Protein AF-A0A1L3LSZ5-F1 (afdb_monomer_lite)

Secondary structure (DSSP, 8-state):
-EEEEPPSS--HHHHHHHHHHHHHHHHHHHTTS-HHHHHT-EEEEEEEETGGG-HHHHHHHHHHHH--SSSEEEEEEEPSSGGGHHHHHHHHHTTSGGG-TTTS--------HHHHHHHT-S-S--SSHHHHHHHHHT-TT--HHHHHHHHHHHHHHHHT-

InterPro domains:
  IPR046905 ABC-three component system, Middle Component 1 [PF20289] (13-100)

Radius of gyration: 22.11 Å; chains: 1; bounding box: 47×48×55 Å

Organism: NCBI:txid194963

pLDDT: mean 80.83, std 17.94, range [37.72, 97.44]

Sequence (161 aa):
MLLTLLPEAPDEEGMSDVVRRVRNQCVVARSYLSPPAALDLHAILLGPRGSEGVDRWRALALIAERDERVARKLVWLRPTDARADEQSFDDFVKRSFLARPWVTDAIFSMAPLDNVSRAAAYGDVPRDTAGEWIRAASEPEVDTDQLVEELVASWQRRSAR

Structure (mmCIF, N/CA/C/O backbone):
data_AF-A0A1L3LSZ5-F1
#
_entry.id   AF-A0A1L3LSZ5-F1
#
loop_
_atom_site.group_PDB
_atom_site.id
_atom_site.type_symbol
_atom_site.label_atom_id
_atom_site.label_alt_id
_atom_site.label_comp_id
_atom_site.label_asym_id
_atom_site.label_entity_id
_atom_site.label_seq_id
_atom_site.pdbx_PDB_ins_code
_atom_site.Cartn_x
_atom_site.Cartn_y
_atom_site.Cartn_z
_atom_site.occupancy
_atom_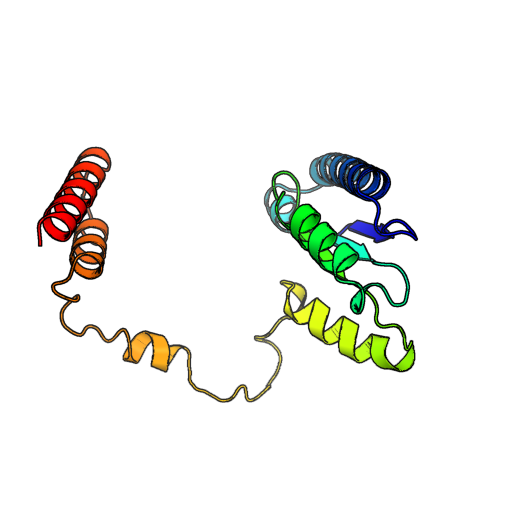site.B_iso_or_equiv
_atom_site.auth_seq_id
_atom_site.auth_comp_id
_atom_site.auth_asym_id
_atom_site.auth_atom_id
_atom_site.pdbx_PDB_model_num
ATOM 1 N N . MET A 1 1 ? 11.888 -8.119 -3.841 1.00 81.38 1 MET A N 1
ATOM 2 C CA . MET A 1 1 ? 10.850 -7.612 -2.917 1.00 81.38 1 MET A CA 1
ATOM 3 C C . MET A 1 1 ? 11.528 -7.105 -1.657 1.00 81.38 1 MET A C 1
ATOM 5 O O . MET A 1 1 ? 12.472 -7.746 -1.213 1.00 81.38 1 MET A O 1
ATOM 9 N N . LEU A 1 2 ? 11.078 -5.975 -1.116 1.00 90.06 2 LEU A N 1
ATOM 10 C CA . LEU A 1 2 ? 11.551 -5.415 0.154 1.00 90.06 2 LEU A CA 1
ATOM 11 C C . LEU A 1 2 ? 10.412 -5.408 1.179 1.00 90.06 2 LEU A C 1
ATOM 13 O O . LEU A 1 2 ? 9.250 -5.263 0.803 1.00 90.06 2 LEU A O 1
ATOM 17 N N . LEU A 1 3 ? 10.753 -5.565 2.456 1.00 93.00 3 LEU A N 1
ATOM 18 C CA . LEU A 1 3 ? 9.809 -5.657 3.568 1.00 93.00 3 LEU A CA 1
ATOM 19 C C . LEU A 1 3 ? 10.284 -4.744 4.698 1.00 93.00 3 LEU A C 1
ATOM 21 O O . LEU A 1 3 ? 11.460 -4.790 5.057 1.00 93.00 3 LEU A O 1
ATOM 25 N N . THR A 1 4 ? 9.395 -3.940 5.275 1.00 95.00 4 THR A N 1
ATOM 26 C CA . THR A 1 4 ? 9.715 -3.167 6.483 1.00 95.00 4 THR A CA 1
ATOM 27 C C . THR A 1 4 ? 8.489 -2.950 7.354 1.00 95.00 4 THR A C 1
ATOM 29 O O . THR A 1 4 ? 7.352 -3.022 6.889 1.00 95.00 4 THR A O 1
ATO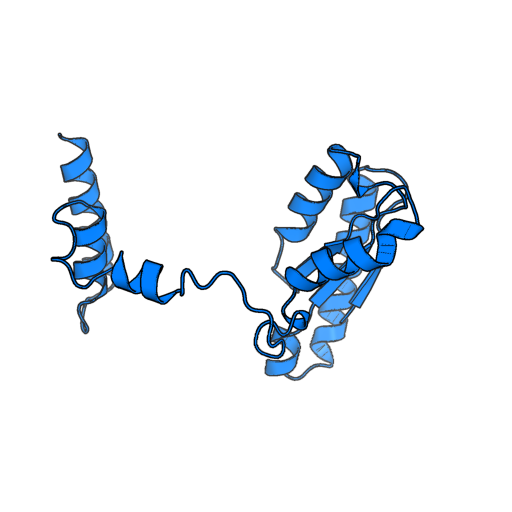M 32 N N . LEU A 1 5 ? 8.737 -2.625 8.618 1.00 95.94 5 LEU A N 1
ATOM 33 C CA . LEU A 1 5 ? 7.726 -2.140 9.545 1.00 95.94 5 LEU A CA 1
ATOM 34 C C . LEU A 1 5 ? 7.547 -0.622 9.399 1.00 95.94 5 LEU A C 1
ATOM 36 O O . LEU A 1 5 ? 8.507 0.106 9.118 1.00 95.94 5 LEU A O 1
ATOM 40 N N . LEU A 1 6 ? 6.311 -0.172 9.585 1.00 96.69 6 LEU A N 1
ATOM 41 C CA . LEU A 1 6 ? 5.929 1.216 9.826 1.00 96.69 6 LEU A CA 1
ATOM 42 C C . LEU A 1 6 ? 6.202 1.592 11.297 1.00 96.69 6 LEU A C 1
ATOM 44 O O . LEU A 1 6 ? 6.432 0.693 12.110 1.00 96.69 6 LEU A O 1
ATOM 48 N N . PRO A 1 7 ? 6.213 2.892 11.656 1.00 95.69 7 PRO A N 1
ATOM 49 C CA . PRO A 1 7 ? 6.351 3.293 13.057 1.00 95.69 7 PRO A CA 1
ATOM 50 C C . PRO A 1 7 ? 5.214 2.741 13.933 1.00 95.69 7 PRO A C 1
ATOM 52 O O . PRO A 1 7 ? 4.168 2.333 13.437 1.00 95.69 7 PRO A O 1
ATOM 55 N N . GLU A 1 8 ? 5.411 2.726 15.252 1.00 94.12 8 GLU A N 1
ATOM 56 C CA . GLU A 1 8 ? 4.387 2.255 16.203 1.00 94.12 8 GLU A CA 1
ATOM 57 C C . GLU A 1 8 ? 3.200 3.229 16.313 1.00 94.12 8 GLU A C 1
ATOM 59 O O . GLU A 1 8 ? 2.066 2.819 16.561 1.00 94.12 8 GLU A O 1
ATOM 64 N N . ALA A 1 9 ? 3.444 4.523 16.090 1.00 94.69 9 ALA A N 1
ATOM 65 C CA . ALA A 1 9 ? 2.434 5.572 16.132 1.00 94.69 9 ALA A CA 1
ATOM 66 C C . ALA A 1 9 ? 2.126 6.113 14.722 1.00 94.69 9 ALA A C 1
ATOM 68 O O . ALA A 1 9 ? 2.992 6.097 13.848 1.00 94.69 9 ALA A O 1
ATOM 69 N N . PRO A 1 10 ? 0.896 6.602 14.478 1.00 93.75 10 PRO A N 1
ATOM 70 C CA . PRO A 1 10 ? 0.498 7.145 13.184 1.00 93.75 10 PRO A CA 1
ATOM 71 C C . PRO A 1 10 ? 0.950 8.608 13.018 1.00 93.75 10 PRO A C 1
ATOM 73 O O . PRO A 1 10 ? 0.123 9.522 12.902 1.00 93.75 10 PRO A O 1
ATOM 76 N N . ASP A 1 11 ? 2.264 8.833 13.021 1.00 94.94 11 ASP A N 1
ATOM 77 C CA . ASP A 1 11 ? 2.887 10.144 12.851 1.00 94.94 11 ASP A CA 1
ATOM 78 C C . ASP A 1 11 ? 3.523 10.322 11.457 1.00 94.94 11 ASP A C 1
ATOM 80 O O . ASP A 1 11 ? 3.997 9.379 10.818 1.00 94.94 11 ASP A O 1
ATOM 84 N N . GLU A 1 12 ? 3.474 11.554 10.944 1.00 95.31 12 GLU A N 1
ATOM 85 C CA . GLU A 1 12 ? 3.943 11.877 9.588 1.00 95.31 12 GLU A CA 1
ATOM 86 C C . GLU A 1 12 ? 5.464 11.802 9.458 1.00 95.31 12 GLU A C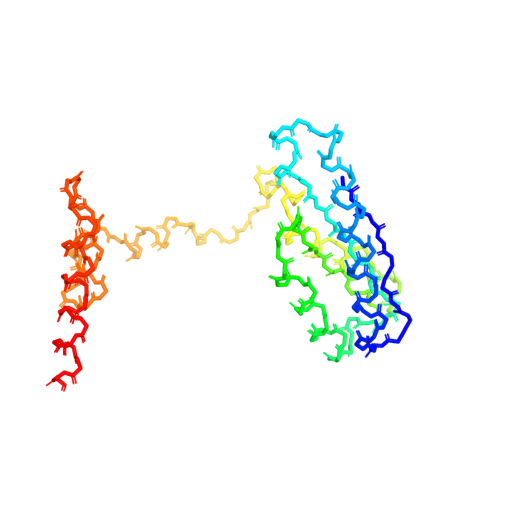 1
ATOM 88 O O . GLU A 1 12 ? 5.969 11.385 8.414 1.00 95.31 12 GLU A O 1
ATOM 93 N N . GLU A 1 13 ? 6.190 12.186 10.508 1.00 96.12 13 GLU A N 1
ATOM 94 C CA . GLU A 1 13 ? 7.650 12.227 10.510 1.00 96.12 13 GLU A CA 1
ATOM 95 C C . GLU A 1 13 ? 8.229 10.815 10.390 1.00 96.12 13 GLU A C 1
ATOM 97 O O . GLU A 1 13 ? 8.967 10.525 9.446 1.00 96.12 13 GLU A O 1
ATOM 102 N N . GLY A 1 14 ? 7.808 9.901 11.264 1.00 95.56 14 GLY A N 1
ATOM 103 C CA . GLY A 1 14 ? 8.201 8.499 11.255 1.00 95.56 14 GLY A CA 1
ATOM 104 C C . GLY A 1 14 ? 7.800 7.787 9.965 1.00 95.56 14 GLY A C 1
ATOM 105 O O . GLY A 1 14 ? 8.587 7.004 9.422 1.00 95.56 14 GLY A O 1
ATOM 106 N N . MET A 1 15 ? 6.612 8.085 9.426 1.00 95.31 15 MET A N 1
ATOM 107 C CA . MET A 1 15 ? 6.176 7.555 8.131 1.00 95.31 15 MET A CA 1
ATOM 108 C C . MET A 1 15 ? 7.099 8.026 6.999 1.00 95.31 15 MET A C 1
ATOM 110 O O . MET A 1 15 ? 7.600 7.204 6.227 1.00 95.31 15 MET A O 1
ATOM 114 N N . SER A 1 16 ? 7.356 9.334 6.914 1.00 94.31 16 SER A N 1
ATOM 115 C CA . SER A 1 16 ? 8.251 9.929 5.915 1.00 94.31 16 SER A CA 1
ATOM 116 C C . SER A 1 16 ? 9.645 9.306 5.978 1.00 94.31 16 SER A C 1
ATOM 118 O O . SER A 1 16 ? 10.231 8.937 4.956 1.00 94.31 16 SER A O 1
ATOM 120 N N . ASP A 1 17 ? 10.146 9.086 7.189 1.00 95.75 17 ASP A N 1
ATOM 121 C CA . ASP A 1 17 ? 11.448 8.487 7.418 1.00 95.75 17 ASP A CA 1
ATOM 122 C C . ASP A 1 17 ? 11.526 7.022 6.973 1.00 95.75 17 ASP A C 1
ATOM 124 O O . ASP A 1 17 ? 12.506 6.619 6.333 1.00 95.75 17 ASP A O 1
ATOM 128 N N . VAL A 1 18 ? 10.493 6.221 7.258 1.00 95.50 18 VAL A N 1
ATOM 129 C CA . VAL A 1 18 ? 10.391 4.845 6.747 1.00 95.50 18 VAL A CA 1
ATOM 130 C C . VAL A 1 18 ? 10.345 4.849 5.222 1.00 95.50 18 VAL A C 1
ATOM 132 O O . VAL A 1 18 ? 11.136 4.145 4.590 1.00 95.50 18 VAL A O 1
ATOM 135 N N . VAL A 1 19 ? 9.484 5.668 4.613 1.00 94.00 19 VAL A N 1
ATOM 136 C CA . VAL A 1 19 ? 9.339 5.742 3.150 1.00 94.00 19 VAL A CA 1
ATOM 137 C C . VAL A 1 19 ? 10.651 6.163 2.488 1.00 94.00 19 VAL A C 1
ATOM 139 O O . VAL A 1 19 ? 11.066 5.556 1.498 1.00 94.00 19 VAL A O 1
ATOM 142 N N . ARG A 1 20 ? 11.359 7.145 3.056 1.00 94.31 20 ARG A N 1
ATOM 143 C CA . ARG A 1 20 ? 12.677 7.583 2.581 1.00 94.31 20 ARG A CA 1
ATOM 144 C C . ARG A 1 20 ? 13.708 6.457 2.651 1.00 94.31 20 ARG A C 1
ATOM 146 O O . ARG A 1 20 ? 14.434 6.242 1.678 1.00 94.31 20 ARG A O 1
ATOM 153 N N . ARG A 1 21 ? 13.774 5.718 3.766 1.00 94.56 21 ARG A N 1
ATOM 154 C CA . ARG A 1 21 ? 14.685 4.567 3.910 1.00 94.56 21 ARG A CA 1
ATOM 155 C C . ARG A 1 21 ? 14.379 3.475 2.891 1.00 94.56 21 ARG A C 1
ATOM 157 O O . ARG A 1 21 ? 15.294 3.023 2.205 1.00 94.56 21 ARG A O 1
ATOM 164 N N . VAL A 1 22 ? 13.108 3.105 2.743 1.00 94.38 22 VAL A N 1
ATOM 165 C CA . VAL A 1 22 ? 12.663 2.099 1.767 1.00 94.38 22 VAL A CA 1
ATOM 166 C C . VAL A 1 22 ? 12.993 2.539 0.351 1.00 94.38 22 VAL A C 1
ATOM 168 O O . VAL A 1 22 ? 13.529 1.754 -0.421 1.00 94.38 22 VAL A O 1
ATOM 171 N N . ARG A 1 23 ? 12.748 3.807 0.005 1.00 92.62 23 ARG A N 1
ATOM 172 C CA . ARG A 1 23 ? 13.110 4.358 -1.305 1.00 92.62 23 ARG A CA 1
ATOM 173 C C . ARG A 1 23 ? 14.599 4.175 -1.590 1.00 92.62 23 ARG A C 1
ATOM 175 O O . ARG A 1 23 ? 14.945 3.703 -2.669 1.00 92.62 23 ARG A O 1
ATOM 182 N N . ASN A 1 24 ? 15.465 4.504 -0.635 1.00 94.00 24 ASN A N 1
ATOM 183 C CA . ASN A 1 24 ? 16.910 4.332 -0.793 1.00 94.00 24 ASN A CA 1
ATOM 184 C C . ASN A 1 24 ? 17.286 2.853 -0.970 1.00 94.00 24 ASN A C 1
ATOM 186 O O . ASN A 1 24 ? 18.064 2.527 -1.864 1.00 94.00 24 ASN A O 1
ATOM 190 N N . GLN A 1 25 ? 16.688 1.954 -0.185 1.00 94.38 25 GLN A N 1
ATOM 191 C CA . GLN A 1 25 ? 16.878 0.509 -0.345 1.00 94.38 25 GLN A CA 1
ATOM 192 C C . GLN A 1 25 ? 16.405 0.018 -1.717 1.00 94.38 25 GLN A C 1
ATOM 194 O O . GLN A 1 25 ? 17.090 -0.793 -2.333 1.00 94.38 25 GLN A O 1
ATOM 199 N N . CYS A 1 26 ? 15.286 0.533 -2.235 1.00 93.75 26 CYS A N 1
ATOM 200 C CA . CYS A 1 26 ? 14.810 0.203 -3.574 1.00 93.75 26 CYS A CA 1
ATOM 201 C C . CYS A 1 26 ? 15.791 0.676 -4.652 1.00 93.75 26 CYS A C 1
ATOM 203 O O . CYS A 1 26 ? 16.075 -0.085 -5.568 1.00 93.75 26 CYS A O 1
ATOM 205 N N . VAL A 1 27 ? 16.331 1.898 -4.553 1.00 93.38 27 VAL A N 1
ATOM 206 C CA . VAL A 1 27 ? 17.338 2.402 -5.508 1.00 93.38 27 VAL A CA 1
ATOM 207 C C . VAL A 1 27 ? 18.564 1.490 -5.531 1.00 93.38 27 VAL A C 1
ATOM 209 O O . VAL A 1 27 ? 19.007 1.101 -6.608 1.00 93.38 27 VAL A O 1
ATOM 212 N N . VAL A 1 28 ? 19.067 1.104 -4.355 1.00 93.25 28 VAL A N 1
ATOM 213 C CA . VAL A 1 28 ? 20.193 0.167 -4.245 1.00 93.25 28 VAL A CA 1
ATOM 214 C C . VAL A 1 28 ? 19.815 -1.193 -4.826 1.00 93.25 28 VAL A C 1
ATOM 216 O O . VAL A 1 28 ? 20.543 -1.720 -5.651 1.00 93.25 28 VAL A O 1
ATOM 219 N N . ALA A 1 29 ? 18.660 -1.757 -4.470 1.00 92.38 29 ALA A N 1
ATOM 220 C CA . ALA A 1 29 ? 18.224 -3.045 -5.007 1.00 92.38 29 ALA A CA 1
ATOM 221 C C . ALA A 1 29 ? 18.137 -3.028 -6.543 1.00 92.38 29 ALA A C 1
ATOM 223 O O . ALA A 1 29 ? 18.600 -3.966 -7.187 1.00 92.38 29 ALA A O 1
ATOM 224 N N . ARG A 1 30 ? 17.619 -1.945 -7.140 1.00 91.94 30 ARG A N 1
ATOM 225 C CA . ARG A 1 30 ? 17.515 -1.789 -8.601 1.00 91.94 30 ARG A CA 1
ATOM 226 C C . ARG A 1 30 ? 18.863 -1.867 -9.310 1.00 91.94 30 ARG A C 1
ATOM 228 O O . ARG A 1 30 ? 18.888 -2.364 -10.428 1.00 91.94 30 ARG A O 1
ATOM 235 N N . SER A 1 31 ? 19.967 -1.428 -8.696 1.00 91.44 31 SER A N 1
ATOM 236 C CA . SER A 1 31 ? 21.290 -1.509 -9.338 1.00 91.44 31 SER A CA 1
ATOM 237 C C . SER A 1 31 ? 21.817 -2.940 -9.480 1.00 91.44 31 SER A C 1
ATOM 239 O O . SER A 1 31 ? 22.765 -3.157 -10.226 1.00 91.44 31 SER A O 1
ATOM 241 N N . TYR A 1 32 ? 21.214 -3.909 -8.783 1.00 92.81 32 TYR A N 1
ATOM 242 C CA . TYR A 1 32 ? 21.553 -5.334 -8.873 1.00 92.81 32 TYR A CA 1
ATOM 243 C C . TYR A 1 32 ? 20.542 -6.143 -9.699 1.00 92.81 32 TYR A C 1
ATOM 245 O O . TYR A 1 32 ? 20.699 -7.355 -9.838 1.00 92.81 32 TYR A O 1
ATOM 253 N N . LEU A 1 33 ? 19.493 -5.505 -10.224 1.00 90.31 33 LEU A N 1
ATOM 254 C CA . LEU A 1 33 ? 18.437 -6.168 -10.987 1.00 90.31 33 LEU A CA 1
ATOM 255 C C . LEU A 1 33 ? 18.593 -5.895 -12.482 1.00 90.31 33 LEU A C 1
ATOM 257 O O . LEU A 1 33 ? 19.000 -4.811 -12.898 1.00 90.31 33 LEU A O 1
ATOM 261 N N . SER A 1 34 ? 18.213 -6.875 -13.304 1.00 91.06 34 SER A N 1
ATOM 262 C CA . SER A 1 34 ? 18.041 -6.635 -14.735 1.00 91.06 34 SER A CA 1
ATOM 263 C C . SER A 1 34 ? 16.897 -5.637 -14.973 1.00 91.06 34 SER A C 1
ATOM 265 O O . SER A 1 34 ? 15.988 -5.542 -14.141 1.00 91.06 34 SER A O 1
ATOM 267 N N . PRO A 1 35 ? 16.884 -4.911 -16.108 1.00 86.81 35 PRO A N 1
ATOM 268 C CA . PRO A 1 35 ? 15.831 -3.936 -16.390 1.00 86.81 35 PRO A CA 1
ATOM 269 C C . PRO A 1 35 ? 14.398 -4.492 -16.265 1.00 86.81 35 PRO A C 1
ATOM 271 O O . PRO A 1 35 ? 13.583 -3.812 -15.646 1.00 86.81 35 PRO A O 1
ATOM 274 N N . PRO A 1 36 ? 14.080 -5.721 -16.732 1.00 86.62 36 PRO A N 1
ATOM 275 C CA . PRO A 1 36 ? 12.759 -6.314 -16.513 1.00 86.62 36 PRO A CA 1
ATOM 276 C C . PRO A 1 36 ? 12.465 -6.582 -15.031 1.00 86.62 36 PRO A C 1
ATOM 278 O O . PRO A 1 36 ? 11.426 -6.171 -14.529 1.00 86.62 36 PRO A O 1
ATOM 281 N N . ALA A 1 37 ? 13.405 -7.181 -14.294 1.00 85.38 37 ALA A N 1
ATOM 282 C CA . ALA A 1 37 ? 13.214 -7.487 -12.874 1.00 85.38 37 ALA A CA 1
ATOM 283 C C . ALA A 1 37 ? 13.085 -6.222 -12.003 1.00 85.38 37 ALA A C 1
ATOM 285 O O . ALA A 1 37 ? 12.466 -6.248 -10.940 1.00 85.38 37 ALA A O 1
ATOM 286 N N . ALA A 1 38 ? 13.651 -5.097 -12.448 1.00 86.12 38 ALA A N 1
ATOM 287 C CA . ALA A 1 38 ? 13.495 -3.807 -11.787 1.00 86.12 38 ALA A CA 1
ATOM 288 C C . ALA A 1 38 ? 12.071 -3.228 -11.916 1.00 86.12 38 ALA A C 1
ATOM 290 O O . ALA A 1 38 ? 11.697 -2.384 -11.096 1.00 86.12 38 ALA A O 1
ATOM 291 N N . LEU A 1 39 ? 11.281 -3.654 -12.911 1.00 82.62 39 LEU A N 1
ATOM 292 C CA . LEU A 1 39 ? 9.860 -3.297 -13.034 1.00 82.62 39 LEU A CA 1
ATOM 293 C C . LEU A 1 39 ? 9.007 -4.035 -11.993 1.00 82.62 39 LEU A C 1
ATOM 295 O O . LEU A 1 39 ? 8.055 -3.467 -11.466 1.00 82.62 39 LEU A O 1
ATOM 299 N N . ASP A 1 40 ? 9.415 -5.250 -11.624 1.00 85.31 40 ASP A N 1
ATOM 300 C CA . ASP A 1 40 ? 8.739 -6.089 -10.628 1.00 85.31 40 ASP A CA 1
ATOM 301 C C . ASP A 1 40 ? 9.166 -5.782 -9.183 1.00 85.31 40 ASP A C 1
ATOM 303 O O . ASP A 1 40 ? 8.811 -6.500 -8.237 1.00 85.31 40 ASP A O 1
ATOM 307 N N . LEU A 1 41 ? 9.949 -4.723 -8.962 1.00 87.75 41 LEU A N 1
ATOM 308 C CA . LEU A 1 41 ? 10.377 -4.357 -7.620 1.00 87.75 41 LEU A CA 1
ATOM 309 C C . LEU A 1 41 ? 9.218 -3.742 -6.827 1.00 87.75 41 LEU A C 1
ATOM 311 O O . LEU A 1 41 ? 8.748 -2.642 -7.112 1.00 87.75 41 LEU A O 1
ATOM 315 N N . HIS A 1 42 ? 8.838 -4.440 -5.759 1.00 89.31 42 HIS A N 1
ATOM 316 C CA . HIS A 1 42 ? 7.815 -4.014 -4.811 1.00 89.31 42 HIS A CA 1
ATOM 317 C C . HIS A 1 42 ? 8.385 -3.893 -3.396 1.00 89.31 42 HIS A C 1
ATOM 319 O O . HIS A 1 42 ? 9.259 -4.676 -2.994 1.00 89.31 42 HIS A O 1
ATOM 325 N N . ALA A 1 43 ? 7.841 -2.943 -2.638 1.00 92.75 43 ALA A N 1
ATOM 326 C CA . ALA A 1 43 ? 8.058 -2.799 -1.207 1.00 92.75 43 ALA A CA 1
ATOM 327 C C . ALA A 1 43 ? 6.743 -3.007 -0.445 1.00 92.75 43 ALA A C 1
ATOM 329 O O . ALA A 1 43 ? 5.732 -2.383 -0.763 1.00 92.75 43 ALA A O 1
ATOM 330 N N . ILE A 1 44 ? 6.774 -3.868 0.569 1.00 94.19 44 ILE A N 1
ATOM 331 C CA . ILE A 1 44 ? 5.651 -4.125 1.469 1.00 94.19 44 ILE A CA 1
ATOM 332 C C . ILE A 1 44 ? 5.951 -3.458 2.814 1.00 94.19 44 ILE A C 1
ATOM 334 O O . ILE A 1 44 ? 7.000 -3.700 3.418 1.00 94.19 44 ILE A O 1
ATOM 338 N N . LEU A 1 45 ? 5.035 -2.606 3.267 1.00 95.50 45 LEU A N 1
ATOM 339 C CA . LEU A 1 45 ? 5.130 -1.857 4.518 1.00 95.50 45 LEU A CA 1
ATOM 340 C C . LEU A 1 45 ? 4.088 -2.396 5.501 1.00 95.50 45 LEU A C 1
ATOM 342 O O . LEU A 1 45 ? 2.902 -2.422 5.180 1.00 95.50 45 LEU A O 1
ATOM 346 N N . LEU A 1 46 ? 4.509 -2.823 6.688 1.00 96.44 46 LEU A N 1
ATOM 347 C CA . LEU A 1 46 ? 3.619 -3.427 7.679 1.00 96.44 46 LEU A CA 1
ATOM 348 C C . LEU A 1 46 ? 3.303 -2.441 8.796 1.00 96.44 46 LEU A C 1
ATOM 350 O O . LEU A 1 46 ? 4.198 -2.011 9.520 1.00 96.44 46 LEU A O 1
ATOM 354 N N . GLY A 1 47 ? 2.021 -2.141 8.969 1.00 96.75 47 GLY A N 1
ATOM 355 C CA . GLY A 1 47 ? 1.508 -1.374 10.096 1.00 96.75 47 GLY A CA 1
ATOM 356 C C . GLY A 1 47 ? 1.640 -2.121 11.428 1.00 96.75 47 GLY A C 1
ATOM 357 O O . GLY A 1 47 ? 1.683 -3.360 11.462 1.00 96.75 47 GLY A O 1
ATOM 358 N N . PRO A 1 48 ? 1.673 -1.401 12.560 1.00 96.56 48 PRO A N 1
ATOM 359 C CA . PRO A 1 48 ? 1.604 -2.014 13.881 1.00 96.56 48 PRO A CA 1
ATOM 360 C C . PRO A 1 48 ? 0.260 -2.725 14.100 1.00 96.56 48 PRO A C 1
ATOM 362 O O . PRO A 1 48 ? -0.699 -2.563 13.339 1.00 96.56 48 PRO A O 1
ATOM 365 N N . ARG A 1 49 ? 0.191 -3.560 15.137 1.00 96.06 49 ARG A N 1
ATOM 366 C CA . ARG A 1 49 ? -1.024 -4.296 15.507 1.00 96.06 49 ARG A CA 1
ATOM 367 C C . ARG A 1 49 ? -2.175 -3.320 15.785 1.00 96.06 49 ARG A C 1
ATOM 369 O O . ARG A 1 49 ? -1.999 -2.376 16.544 1.00 96.06 49 ARG A O 1
ATOM 376 N N . GLY A 1 50 ? -3.342 -3.548 15.185 1.00 95.81 50 GLY A N 1
ATOM 377 C CA . GLY A 1 50 ? -4.513 -2.677 15.346 1.00 95.81 50 GLY A CA 1
ATOM 378 C C . GLY A 1 50 ? -4.493 -1.392 14.515 1.00 95.81 50 GLY A C 1
ATOM 379 O O . GLY A 1 50 ? -5.434 -0.605 14.591 1.00 95.81 50 GLY A O 1
ATOM 380 N N . SER A 1 51 ? -3.470 -1.186 13.680 1.00 96.88 51 SER A N 1
ATOM 381 C CA . SER A 1 51 ? -3.408 -0.031 12.773 1.00 96.88 51 SER A CA 1
ATOM 382 C C . SER A 1 51 ? -4.547 0.002 11.751 1.00 96.88 51 SER A C 1
ATOM 384 O O . SER A 1 51 ? -4.941 1.081 11.318 1.00 96.88 51 SER A O 1
ATOM 386 N N . GLU A 1 52 ? -5.121 -1.151 11.402 1.00 95.56 52 GLU A N 1
ATOM 387 C CA . GLU A 1 52 ? -6.239 -1.255 10.456 1.00 95.56 52 GLU A CA 1
ATOM 388 C C . GLU A 1 52 ? -7.468 -0.443 10.892 1.00 95.56 52 GLU A C 1
ATOM 390 O O . GLU A 1 52 ? -8.157 0.138 10.050 1.00 95.56 52 GLU A O 1
ATOM 395 N N . GLY A 1 53 ? -7.735 -0.382 12.200 1.00 93.12 53 GLY A N 1
ATOM 396 C CA . GLY A 1 53 ? -8.896 0.298 12.780 1.00 93.12 53 GLY A CA 1
ATOM 397 C C . GLY A 1 53 ? -8.720 1.804 12.981 1.00 93.12 53 GLY A C 1
ATOM 398 O O . GLY A 1 53 ? -9.630 2.454 13.485 1.00 93.12 53 GLY A O 1
ATOM 399 N N . VAL A 1 54 ? -7.564 2.367 12.620 1.00 96.75 54 VAL A N 1
ATOM 400 C CA . VAL A 1 54 ? -7.217 3.764 12.904 1.00 96.75 54 VAL A CA 1
ATOM 401 C C . VAL A 1 54 ? -7.207 4.570 11.607 1.00 96.75 54 VAL A C 1
ATOM 403 O O . VAL A 1 54 ? -6.352 4.379 10.743 1.00 96.75 54 VAL A O 1
ATOM 406 N N . ASP A 1 55 ? -8.112 5.540 11.479 1.00 96.88 55 ASP A N 1
ATOM 407 C CA . ASP A 1 55 ? -8.257 6.326 10.242 1.00 96.88 55 ASP A CA 1
ATOM 408 C C . ASP A 1 55 ? -6.994 7.101 9.864 1.00 96.88 55 ASP A C 1
ATOM 410 O O . ASP A 1 55 ? -6.654 7.224 8.685 1.00 96.88 55 ASP A O 1
ATOM 414 N N . ARG A 1 56 ? -6.237 7.565 10.862 1.00 96.75 56 ARG A N 1
ATOM 415 C CA . ARG A 1 56 ? -4.956 8.227 10.617 1.00 96.75 56 ARG A CA 1
ATOM 416 C C . ARG A 1 56 ? -3.948 7.295 9.941 1.00 96.75 56 ARG A C 1
ATOM 418 O O . ARG A 1 56 ? -3.265 7.726 9.015 1.00 96.75 56 ARG A O 1
ATOM 425 N N . TRP A 1 57 ? -3.892 6.027 10.350 1.00 97.44 57 TRP A N 1
ATOM 426 C CA . TRP A 1 57 ? -3.048 5.023 9.701 1.00 97.44 57 TRP A CA 1
ATOM 427 C C . TRP A 1 57 ? -3.465 4.792 8.251 1.00 97.44 57 TRP A C 1
ATOM 429 O O . TRP A 1 57 ? -2.606 4.760 7.374 1.00 97.44 57 TRP A O 1
ATOM 439 N N . ARG A 1 58 ? -4.773 4.710 7.979 1.00 95.38 58 ARG A N 1
ATOM 440 C CA . ARG A 1 58 ? -5.304 4.570 6.612 1.00 95.38 58 ARG A CA 1
ATOM 441 C C . ARG A 1 58 ? -4.917 5.754 5.727 1.00 95.38 58 ARG A C 1
ATOM 443 O O . ARG A 1 58 ? -4.454 5.556 4.608 1.00 95.38 58 ARG A O 1
ATOM 450 N N . ALA A 1 59 ? -5.047 6.978 6.237 1.00 95.38 59 ALA A N 1
ATOM 451 C CA . ALA A 1 59 ? -4.662 8.182 5.504 1.00 95.38 59 ALA A CA 1
ATOM 452 C C . ALA A 1 59 ? -3.159 8.199 5.173 1.00 95.38 59 ALA A C 1
ATOM 454 O O . ALA A 1 59 ? -2.779 8.447 4.028 1.00 95.38 59 ALA A O 1
ATOM 455 N N . LEU A 1 60 ? -2.303 7.885 6.152 1.00 96.06 60 LEU A N 1
ATOM 456 C CA . LEU A 1 60 ? -0.853 7.818 5.951 1.00 96.06 60 LEU A CA 1
ATOM 457 C C . LEU A 1 60 ? -0.453 6.693 4.990 1.00 96.06 60 LEU A C 1
ATOM 459 O O . LEU A 1 60 ? 0.429 6.891 4.157 1.00 96.06 60 LEU A O 1
ATOM 463 N N . ALA A 1 61 ? -1.121 5.540 5.059 1.00 94.75 61 ALA A N 1
ATOM 464 C CA . ALA A 1 61 ? -0.913 4.433 4.133 1.00 94.75 61 ALA A CA 1
ATOM 465 C C . ALA A 1 61 ? -1.194 4.853 2.682 1.00 94.75 61 ALA A C 1
ATOM 467 O O . ALA A 1 61 ? -0.352 4.646 1.813 1.00 94.75 61 ALA A O 1
ATOM 468 N N . LEU A 1 62 ? -2.319 5.530 2.429 1.00 93.31 62 LEU A N 1
ATOM 469 C CA . LEU A 1 62 ? -2.662 6.036 1.095 1.00 93.31 62 LEU A CA 1
ATOM 470 C C . LEU A 1 62 ? -1.634 7.045 0.569 1.00 93.31 62 LEU A C 1
ATOM 472 O O . LEU A 1 62 ? -1.309 7.035 -0.616 1.00 93.31 62 LEU A O 1
ATOM 476 N N . ILE A 1 63 ? -1.105 7.917 1.432 1.00 92.69 63 ILE A N 1
ATOM 477 C CA . ILE A 1 63 ? -0.041 8.857 1.054 1.00 92.69 63 ILE A CA 1
ATOM 478 C C . ILE A 1 63 ? 1.237 8.096 0.684 1.00 92.69 63 ILE A C 1
ATOM 480 O O . ILE A 1 63 ? 1.843 8.390 -0.347 1.00 92.69 63 ILE A O 1
ATOM 484 N N . ALA A 1 64 ? 1.626 7.103 1.487 1.00 92.19 64 ALA A N 1
ATOM 485 C CA . ALA A 1 64 ? 2.815 6.295 1.241 1.00 92.19 64 ALA A CA 1
ATOM 486 C C . ALA A 1 64 ? 2.713 5.474 -0.057 1.00 92.19 64 ALA A C 1
ATOM 488 O O . ALA A 1 64 ? 3.709 5.332 -0.765 1.00 92.19 64 ALA A O 1
ATOM 489 N N . GLU A 1 65 ? 1.528 4.957 -0.392 1.00 93.06 65 GLU A N 1
ATOM 490 C CA . GLU A 1 65 ? 1.293 4.180 -1.616 1.00 93.06 65 GLU A CA 1
ATOM 491 C C . GLU A 1 65 ? 1.294 5.043 -2.892 1.00 93.06 65 GLU A C 1
ATOM 493 O O . GLU A 1 65 ? 1.695 4.558 -3.945 1.00 93.06 65 GLU A O 1
ATOM 498 N N . ARG A 1 66 ? 0.917 6.330 -2.816 1.00 89.44 66 ARG A N 1
ATOM 499 C CA . ARG A 1 66 ? 0.802 7.225 -3.990 1.00 89.44 66 ARG A CA 1
ATOM 500 C C . ARG A 1 66 ? 2.117 7.528 -4.711 1.00 89.44 66 ARG A C 1
ATOM 502 O O . ARG A 1 66 ? 2.101 7.795 -5.910 1.00 89.44 66 ARG A O 1
ATOM 509 N N . ASP A 1 67 ? 3.244 7.570 -4.006 1.00 83.25 67 ASP A N 1
ATOM 510 C CA . ASP A 1 67 ? 4.536 7.852 -4.643 1.00 83.25 67 ASP A CA 1
ATOM 511 C C . ASP A 1 67 ? 5.104 6.571 -5.257 1.00 83.25 67 ASP A C 1
ATOM 513 O O . ASP A 1 67 ? 5.712 5.792 -4.545 1.00 83.25 67 ASP A O 1
ATOM 517 N N . GLU A 1 68 ? 4.987 6.331 -6.561 1.00 84.31 68 GLU A N 1
ATOM 518 C CA . GLU A 1 68 ? 5.532 5.112 -7.193 1.00 84.31 68 GLU A CA 1
ATOM 519 C C . GLU A 1 68 ? 6.872 5.320 -7.929 1.00 84.31 68 GLU A C 1
ATOM 521 O O . GLU A 1 68 ? 7.331 4.430 -8.640 1.00 84.31 68 GLU A O 1
ATOM 526 N N . ARG A 1 69 ? 7.570 6.453 -7.740 1.00 82.25 69 ARG A N 1
ATOM 527 C CA . ARG A 1 69 ? 8.726 6.835 -8.589 1.00 82.25 69 ARG A CA 1
ATOM 528 C C . ARG A 1 69 ? 9.890 5.834 -8.646 1.00 82.25 69 ARG A C 1
ATOM 530 O O . ARG A 1 69 ? 10.653 5.854 -9.605 1.00 82.25 69 ARG A O 1
ATOM 537 N N . VAL A 1 70 ? 10.087 5.015 -7.611 1.00 85.12 70 VAL A N 1
ATOM 538 C CA . VAL A 1 70 ? 11.212 4.053 -7.533 1.00 85.12 70 VAL A CA 1
ATOM 539 C C . VAL A 1 70 ? 10.738 2.601 -7.550 1.00 85.12 70 VAL A C 1
ATOM 541 O O . VAL A 1 70 ? 11.373 1.742 -8.164 1.00 85.12 70 VAL A O 1
ATOM 544 N N . ALA A 1 71 ? 9.655 2.325 -6.834 1.00 89.19 71 ALA A N 1
ATOM 545 C CA . ALA A 1 71 ? 9.056 1.010 -6.684 1.00 89.19 71 ALA A CA 1
ATOM 546 C C . ALA A 1 71 ? 7.615 1.186 -6.204 1.00 89.19 71 ALA A C 1
ATOM 548 O O . ALA A 1 71 ? 7.331 2.107 -5.417 1.00 89.19 71 ALA A O 1
ATOM 549 N N . ARG A 1 72 ? 6.744 0.263 -6.614 1.00 90.00 72 ARG A N 1
ATOM 550 C CA . ARG A 1 72 ? 5.390 0.167 -6.074 1.00 90.00 72 ARG A CA 1
ATOM 551 C C . ARG A 1 72 ? 5.458 -0.183 -4.589 1.00 90.00 72 ARG A C 1
ATOM 553 O O . ARG A 1 72 ? 6.208 -1.076 -4.182 1.00 90.00 72 ARG A O 1
ATOM 560 N N . LYS A 1 73 ? 4.692 0.546 -3.782 1.00 92.44 73 LYS A N 1
ATOM 561 C CA . LYS A 1 73 ? 4.547 0.314 -2.343 1.00 92.44 73 LYS A CA 1
ATOM 562 C C . LYS A 1 73 ? 3.161 -0.229 -2.065 1.00 92.44 73 LYS A C 1
ATOM 564 O O . LYS A 1 73 ? 2.193 0.251 -2.638 1.00 92.44 73 LYS A O 1
ATOM 569 N N . LEU A 1 74 ? 3.086 -1.202 -1.172 1.00 94.12 74 LEU A N 1
ATOM 570 C CA . LEU A 1 74 ? 1.834 -1.731 -0.654 1.00 94.12 74 LEU A CA 1
ATOM 571 C C . LEU A 1 74 ? 1.902 -1.715 0.866 1.00 94.12 74 LEU A C 1
ATOM 573 O O . LEU A 1 74 ? 2.882 -2.188 1.446 1.00 94.12 74 LEU A O 1
ATOM 577 N N . VAL A 1 75 ? 0.878 -1.164 1.505 1.00 95.31 75 VAL A N 1
ATOM 578 C CA . VAL A 1 75 ? 0.798 -1.070 2.958 1.00 95.31 75 VAL A CA 1
ATOM 579 C C . VAL A 1 75 ? -0.218 -2.081 3.474 1.00 95.31 75 VAL A C 1
ATOM 581 O O . VAL A 1 75 ? -1.397 -2.033 3.121 1.00 95.31 75 VAL A O 1
ATOM 584 N N . TRP A 1 76 ? 0.237 -2.979 4.343 1.00 96.38 76 TRP A N 1
ATOM 585 C CA . TRP A 1 76 ? -0.630 -3.871 5.102 1.00 96.38 76 TRP A CA 1
ATOM 586 C C . TRP A 1 76 ? -0.793 -3.333 6.521 1.00 96.38 76 TRP A C 1
ATOM 588 O O . TRP A 1 76 ? 0.139 -3.380 7.324 1.00 96.38 76 TRP A O 1
ATOM 598 N N . LEU A 1 77 ? -1.972 -2.796 6.833 1.00 96.88 77 LEU A N 1
ATOM 599 C CA . LEU A 1 77 ? -2.331 -2.405 8.195 1.00 96.88 77 LEU A CA 1
ATOM 600 C C . LEU A 1 77 ? -2.922 -3.618 8.909 1.00 96.88 77 LEU A C 1
ATOM 602 O O . LEU A 1 77 ? -3.858 -4.229 8.402 1.00 96.88 77 LEU A O 1
ATOM 606 N N . ARG A 1 78 ? -2.360 -3.980 10.064 1.00 96.06 78 ARG A N 1
ATOM 607 C CA . ARG A 1 78 ? -2.725 -5.224 10.748 1.00 96.06 78 ARG A CA 1
ATOM 608 C C . ARG A 1 78 ? -3.972 -5.057 11.622 1.00 96.06 78 ARG A C 1
ATOM 610 O O . ARG A 1 78 ? -4.083 -4.031 12.310 1.00 96.06 78 ARG A O 1
ATOM 617 N N . PRO A 1 79 ? -4.847 -6.076 11.674 1.00 96.94 79 PRO A N 1
ATOM 618 C CA . PRO A 1 79 ? -6.019 -6.090 12.542 1.00 96.94 79 PRO A CA 1
ATOM 619 C C . PRO A 1 79 ? -5.600 -6.101 14.009 1.00 96.94 79 PRO A C 1
ATOM 621 O O . PRO A 1 79 ? -4.499 -6.539 14.344 1.00 96.94 79 PRO A O 1
ATOM 624 N N . THR A 1 80 ? -6.472 -5.652 14.910 1.00 96.19 80 THR A N 1
ATOM 625 C CA . THR A 1 80 ? -6.206 -5.699 16.361 1.00 96.19 80 THR A CA 1
ATOM 626 C C . THR A 1 80 ? -6.151 -7.134 16.889 1.00 96.19 80 THR A C 1
ATOM 628 O O . THR A 1 80 ? -5.349 -7.425 17.773 1.00 96.19 80 THR A O 1
ATOM 631 N N . ASP A 1 81 ? -6.967 -8.037 16.339 1.00 96.31 81 ASP A N 1
ATOM 632 C CA . ASP A 1 81 ? -6.970 -9.457 16.699 1.00 96.31 81 ASP A CA 1
ATOM 633 C C . ASP A 1 81 ? -5.997 -10.243 15.809 1.00 96.31 81 ASP A C 1
ATOM 635 O O . ASP A 1 81 ? -6.118 -10.242 14.586 1.00 96.31 81 ASP A O 1
ATOM 639 N N . ALA A 1 82 ? -5.050 -10.953 16.426 1.00 94.25 82 ALA A N 1
ATOM 640 C CA . ALA A 1 82 ? -4.094 -11.809 15.725 1.00 94.25 82 ALA A CA 1
ATOM 641 C C . ALA A 1 82 ? -4.753 -12.992 15.005 1.00 94.25 82 ALA A C 1
ATOM 643 O O . ALA A 1 82 ? -4.214 -13.475 14.014 1.00 94.25 82 ALA A O 1
ATOM 644 N N . ARG A 1 83 ? -5.934 -13.441 15.447 1.00 95.62 83 ARG A N 1
ATOM 645 C CA . ARG A 1 83 ? -6.678 -14.511 14.761 1.00 95.62 83 ARG A CA 1
ATOM 646 C C . ARG A 1 83 ? -7.171 -14.094 13.376 1.00 95.62 83 ARG A C 1
ATOM 648 O O . ARG A 1 83 ? -7.445 -14.960 12.556 1.00 95.62 83 ARG A O 1
ATOM 655 N N . ALA A 1 84 ? -7.272 -12.791 13.121 1.00 93.75 84 ALA A N 1
ATOM 656 C CA . ALA A 1 84 ? -7.678 -12.242 11.833 1.00 93.75 84 ALA A CA 1
ATOM 657 C C . ALA A 1 84 ? -6.494 -11.985 10.881 1.00 93.75 84 ALA A C 1
ATOM 659 O O . ALA A 1 84 ? -6.719 -11.514 9.768 1.00 93.75 84 ALA A O 1
ATOM 660 N N . ASP A 1 85 ? -5.249 -12.275 11.286 1.00 92.81 85 ASP A N 1
ATOM 661 C CA . ASP A 1 85 ? -4.063 -11.988 10.468 1.00 92.81 85 ASP A CA 1
ATOM 662 C C . ASP A 1 85 ? -4.086 -12.693 9.123 1.00 92.81 85 ASP A C 1
ATOM 664 O O . ASP A 1 85 ? -3.794 -12.059 8.118 1.00 92.81 85 ASP A O 1
ATOM 668 N N . GLU A 1 86 ? -4.426 -13.981 9.105 1.00 92.44 86 GLU A N 1
ATOM 669 C CA . GLU A 1 86 ? -4.426 -14.784 7.881 1.00 92.44 86 GLU A CA 1
ATOM 670 C C . GLU A 1 86 ? -5.415 -14.212 6.863 1.00 92.44 86 GLU A C 1
ATOM 672 O O . GLU A 1 86 ? -5.025 -13.838 5.762 1.00 92.44 86 GLU A O 1
ATOM 677 N N . GLN A 1 87 ? -6.662 -13.989 7.284 1.00 91.62 87 GLN A N 1
ATOM 678 C CA . GLN A 1 87 ? -7.690 -13.387 6.437 1.00 91.62 87 GLN A CA 1
ATOM 679 C C . GLN A 1 87 ? -7.316 -11.966 5.977 1.00 91.62 87 GLN A C 1
ATOM 681 O O . GLN A 1 87 ? -7.452 -11.636 4.800 1.00 91.62 87 GLN A O 1
ATOM 686 N N . SER A 1 88 ? -6.825 -11.119 6.888 1.00 93.25 88 SER A N 1
ATOM 687 C CA . SER A 1 88 ? -6.407 -9.749 6.559 1.00 93.25 88 SER A CA 1
ATOM 688 C C . SER A 1 88 ? -5.221 -9.734 5.590 1.00 93.25 88 SER A C 1
ATOM 690 O O . SER A 1 88 ? -5.164 -8.905 4.678 1.00 93.25 88 SER A O 1
ATOM 692 N N . PHE A 1 89 ? -4.275 -10.657 5.762 1.00 91.69 89 PHE A N 1
ATOM 693 C CA . PHE A 1 89 ? -3.138 -10.816 4.869 1.00 91.69 89 PHE A CA 1
ATOM 694 C C . PHE A 1 89 ? -3.580 -11.308 3.491 1.00 91.69 89 PHE A C 1
ATOM 696 O O . PHE A 1 89 ? -3.131 -10.757 2.489 1.00 91.69 89 PHE A O 1
ATOM 703 N N . ASP A 1 90 ? -4.500 -12.268 3.420 1.00 88.88 90 ASP A N 1
ATOM 704 C CA . ASP A 1 90 ? -5.064 -12.744 2.157 1.00 88.88 90 ASP A CA 1
ATOM 705 C C . ASP A 1 90 ? -5.767 -11.615 1.394 1.00 88.88 90 ASP A C 1
ATOM 707 O O . ASP A 1 90 ? -5.565 -11.444 0.188 1.00 88.88 90 ASP A O 1
ATOM 711 N N . ASP A 1 91 ? -6.545 -10.784 2.091 1.00 88.56 91 ASP A N 1
ATOM 712 C CA . ASP A 1 91 ? -7.195 -9.613 1.498 1.00 88.56 91 ASP A CA 1
ATOM 713 C C . ASP A 1 91 ? -6.185 -8.550 1.044 1.00 88.56 91 ASP A C 1
ATOM 715 O O . ASP A 1 91 ? -6.350 -7.935 -0.015 1.00 88.56 91 ASP A O 1
ATOM 719 N N . PHE A 1 92 ? -5.093 -8.372 1.786 1.00 90.44 92 PHE A N 1
ATOM 720 C CA . PHE A 1 92 ? -3.979 -7.526 1.374 1.00 90.44 92 PHE A CA 1
ATOM 721 C C . PHE A 1 92 ? -3.272 -8.065 0.121 1.00 90.44 92 PHE A C 1
ATOM 723 O O . PHE A 1 92 ? -3.032 -7.309 -0.825 1.00 90.44 92 PHE A O 1
ATOM 730 N N . VAL A 1 93 ? -2.973 -9.367 0.070 1.00 86.88 93 VAL A N 1
ATOM 731 C CA . VAL A 1 93 ? -2.278 -10.007 -1.056 1.00 86.88 93 VAL A CA 1
ATOM 732 C C . VAL A 1 93 ? -3.080 -9.867 -2.346 1.00 86.88 93 VAL A C 1
ATOM 734 O O . VAL A 1 93 ? -2.462 -9.633 -3.386 1.00 86.88 93 VAL A O 1
ATOM 737 N N . LYS A 1 94 ? -4.422 -9.891 -2.293 1.00 83.38 94 LYS A N 1
ATOM 738 C CA . LYS A 1 94 ? -5.310 -9.639 -3.451 1.00 83.38 94 LYS A CA 1
ATOM 739 C C . LYS A 1 94 ? -5.045 -8.304 -4.159 1.00 83.38 94 LYS A C 1
ATOM 741 O O . LYS A 1 94 ? -5.283 -8.198 -5.358 1.00 83.38 94 LYS A O 1
ATOM 746 N N . ARG A 1 95 ? -4.523 -7.295 -3.450 1.00 79.38 95 ARG A N 1
ATOM 747 C CA . ARG A 1 95 ? -4.152 -5.978 -4.013 1.00 79.38 95 ARG A CA 1
ATOM 748 C C . ARG A 1 95 ? -2.792 -5.984 -4.718 1.00 79.38 95 ARG A C 1
ATOM 750 O O . ARG A 1 95 ? -2.401 -4.986 -5.318 1.00 79.38 95 ARG A O 1
ATOM 757 N N . SER A 1 96 ? -2.051 -7.083 -4.623 1.00 71.69 96 SER A N 1
ATOM 758 C CA . SER A 1 96 ? -0.729 -7.248 -5.216 1.00 71.69 96 SER A CA 1
ATOM 759 C C . SER A 1 96 ? -0.778 -8.153 -6.449 1.00 71.69 96 SER A C 1
ATOM 761 O O . SER A 1 96 ? -1.639 -9.020 -6.577 1.00 71.69 96 SER A O 1
ATOM 763 N N . PHE A 1 97 ? 0.219 -8.036 -7.325 1.00 62.00 97 PHE A N 1
ATOM 764 C CA . PHE A 1 97 ? 0.402 -8.965 -8.449 1.00 62.00 97 PHE A CA 1
ATOM 765 C C . PHE A 1 97 ? 0.718 -10.408 -7.996 1.00 62.00 97 PHE A C 1
ATOM 767 O O . PHE A 1 97 ? 0.669 -11.331 -8.809 1.00 62.00 97 PHE A O 1
ATOM 774 N N . LEU A 1 98 ? 1.000 -10.631 -6.701 1.00 60.34 98 LEU A N 1
ATOM 775 C CA . LEU A 1 98 ? 1.177 -11.965 -6.112 1.00 60.34 98 LEU A CA 1
ATOM 776 C C . LEU A 1 98 ? -0.143 -12.717 -5.932 1.00 60.34 98 LEU A C 1
ATOM 778 O O . LEU A 1 98 ? -0.109 -13.932 -5.764 1.00 60.34 98 LEU A O 1
ATOM 782 N N . ALA A 1 99 ? -1.284 -12.025 -6.008 1.00 58.28 99 ALA A N 1
ATOM 783 C CA . ALA A 1 99 ? -2.606 -12.622 -5.862 1.00 58.28 99 ALA A CA 1
ATOM 784 C C . ALA A 1 99 ? -2.879 -13.757 -6.854 1.00 58.28 99 ALA A C 1
ATOM 786 O O . ALA A 1 99 ? -3.785 -14.548 -6.613 1.00 58.28 99 ALA A O 1
ATOM 787 N N . ARG A 1 100 ? -2.124 -13.814 -7.970 1.00 57.16 100 ARG A N 1
ATOM 788 C CA . ARG A 1 100 ? -2.295 -14.774 -9.073 1.00 57.16 100 ARG A CA 1
ATOM 789 C C . ARG A 1 100 ? -3.780 -15.122 -9.293 1.00 57.16 100 ARG A C 1
ATOM 791 O O . ARG A 1 100 ? -4.122 -16.302 -9.288 1.00 57.16 100 ARG A O 1
ATOM 798 N N . PRO A 1 101 ? -4.677 -14.130 -9.470 1.00 51.66 101 PRO A N 1
ATOM 799 C CA . PRO A 1 101 ? -6.125 -14.359 -9.500 1.00 51.66 101 PRO A CA 1
ATOM 800 C C . PRO A 1 101 ? -6.573 -15.260 -10.662 1.00 51.66 101 PRO A C 1
ATOM 802 O O . PRO A 1 101 ? -7.705 -15.717 -10.679 1.00 51.66 101 PRO A O 1
ATOM 805 N N . TRP A 1 102 ? -5.683 -15.522 -11.624 1.00 57.94 102 TRP A N 1
ATOM 806 C CA . TRP A 1 102 ? -5.862 -16.457 -12.735 1.00 57.94 102 TRP A CA 1
ATOM 807 C C . TRP A 1 102 ? -5.503 -17.919 -12.404 1.00 57.94 102 TRP A C 1
ATOM 809 O O . TRP A 1 102 ? -5.632 -18.777 -13.269 1.00 57.94 102 TRP A O 1
ATOM 819 N N . VAL A 1 103 ? -4.990 -18.210 -11.203 1.00 57.62 103 VAL A N 1
ATOM 820 C CA . VAL A 1 103 ? -4.595 -19.568 -10.773 1.00 57.62 103 VAL A CA 1
ATOM 821 C C . VAL A 1 103 ? -5.672 -20.229 -9.910 1.00 57.62 103 VAL A C 1
ATOM 823 O O . VAL A 1 103 ? -5.688 -21.450 -9.783 1.00 57.62 103 VAL A O 1
ATOM 826 N N . THR A 1 104 ? -6.586 -19.459 -9.323 1.00 47.78 104 THR A N 1
ATOM 827 C CA . THR A 1 104 ? -7.695 -20.000 -8.538 1.00 47.78 104 THR A CA 1
ATOM 828 C C . THR A 1 104 ? -8.916 -20.275 -9.415 1.00 47.78 104 THR A C 1
ATOM 830 O O . THR A 1 104 ? -9.423 -19.373 -10.075 1.00 47.78 104 THR A O 1
ATOM 833 N N . ASP A 1 105 ? -9.477 -21.486 -9.304 1.00 47.62 105 ASP A N 1
ATOM 834 C CA . ASP A 1 105 ? -10.852 -21.851 -9.715 1.00 47.62 105 ASP A CA 1
ATOM 835 C C . ASP A 1 105 ? -11.917 -21.143 -8.844 1.00 47.62 105 ASP A C 1
ATOM 837 O O . ASP A 1 105 ? -12.992 -21.672 -8.550 1.00 47.62 105 ASP A O 1
ATOM 841 N N . ALA A 1 106 ? -11.615 -19.940 -8.353 1.00 45.69 106 ALA A N 1
ATOM 842 C CA . ALA A 1 106 ? -12.584 -19.134 -7.649 1.00 45.69 106 ALA A CA 1
ATOM 843 C C . ALA A 1 106 ? -13.639 -18.726 -8.676 1.00 45.69 106 ALA A C 1
ATOM 845 O O . ALA A 1 106 ? -13.379 -17.924 -9.573 1.00 45.69 106 ALA A O 1
ATOM 846 N N . ILE A 1 107 ? -14.840 -19.286 -8.527 1.00 44.34 107 ILE A N 1
ATOM 847 C CA . ILE A 1 107 ? -16.048 -18.796 -9.179 1.00 44.34 107 ILE A CA 1
ATOM 848 C C . ILE A 1 107 ? -16.313 -17.413 -8.580 1.00 44.34 107 ILE A C 1
ATOM 850 O O . ILE A 1 107 ? -17.134 -17.233 -7.682 1.00 44.34 107 ILE A O 1
ATOM 854 N N . PHE A 1 108 ? -15.576 -16.409 -9.053 1.00 44.91 108 PHE A N 1
ATOM 855 C CA . PHE A 1 108 ? -16.064 -15.047 -9.016 1.00 44.91 108 PHE A CA 1
ATOM 856 C C . PHE A 1 108 ? -17.438 -15.104 -9.670 1.00 44.91 108 PHE A C 1
ATOM 858 O O . PHE A 1 108 ? -17.585 -15.723 -10.724 1.00 44.91 108 PHE A O 1
ATOM 865 N N . SER A 1 109 ? -18.452 -14.525 -9.024 1.00 42.34 109 SER A N 1
ATOM 866 C CA . SER A 1 109 ? -19.735 -14.261 -9.670 1.00 42.34 109 SER A CA 1
ATOM 867 C C . SER A 1 109 ? -19.424 -13.647 -11.030 1.00 42.34 109 SER A C 1
ATOM 869 O O . SER A 1 109 ? -19.020 -12.486 -11.107 1.00 42.34 109 SER A O 1
ATOM 871 N N . MET A 1 110 ? -19.561 -14.466 -12.071 1.00 40.97 110 MET A N 1
ATOM 872 C CA . MET A 1 110 ? -19.365 -14.138 -13.471 1.00 40.97 110 MET A CA 1
ATOM 873 C C . MET A 1 110 ? -20.478 -13.170 -13.872 1.00 40.97 110 MET A C 1
ATOM 875 O O . MET A 1 110 ? -21.380 -13.511 -14.626 1.00 40.97 110 MET A O 1
ATOM 879 N N . ALA A 1 111 ? -20.433 -11.940 -13.368 1.00 44.31 111 ALA A N 1
ATOM 880 C CA . ALA A 1 111 ? -20.575 -10.831 -14.281 1.00 44.31 111 ALA A CA 1
ATOM 881 C C . ALA A 1 111 ? -19.216 -10.803 -14.981 1.00 44.31 111 ALA A C 1
ATOM 883 O O . ALA A 1 111 ? -18.254 -10.295 -14.404 1.00 44.31 111 ALA A O 1
ATOM 884 N N . PRO A 1 112 ? -19.072 -11.479 -16.132 1.00 43.81 112 PRO A N 1
ATOM 885 C CA . PRO A 1 112 ? -17.779 -11.567 -16.774 1.00 43.81 112 PRO A CA 1
ATOM 886 C C . PRO A 1 112 ? -17.349 -10.134 -17.099 1.00 43.81 112 PRO A C 1
ATOM 888 O O . PRO A 1 112 ? -18.200 -9.250 -17.248 1.00 43.81 112 PRO A O 1
ATOM 891 N N . LEU A 1 113 ? -16.053 -9.877 -17.268 1.00 43.97 113 LEU A N 1
ATOM 892 C CA . LEU A 1 113 ? -15.654 -8.634 -17.932 1.00 43.97 113 LEU A CA 1
ATOM 893 C C . LEU A 1 113 ? -16.343 -8.500 -19.302 1.00 43.97 113 LEU A C 1
ATOM 895 O O . LEU A 1 113 ? -16.582 -7.380 -19.733 1.00 43.97 113 LEU A O 1
ATOM 899 N N . ASP A 1 114 ? -16.801 -9.605 -19.906 1.00 43.47 114 ASP A N 1
ATOM 900 C CA . ASP A 1 114 ? -17.717 -9.583 -21.046 1.00 43.47 114 ASP A CA 1
ATOM 901 C C . ASP A 1 114 ? -18.999 -8.805 -20.782 1.00 43.47 114 ASP A C 1
ATOM 903 O O . ASP A 1 114 ? -19.534 -8.285 -21.731 1.00 43.47 114 ASP A O 1
ATOM 907 N N . ASN A 1 115 ? -19.526 -8.673 -19.565 1.00 43.78 115 ASN A N 1
ATOM 908 C CA . ASN A 1 115 ? -20.663 -7.783 -19.309 1.00 43.78 115 ASN A CA 1
ATOM 909 C C . ASN A 1 115 ? -20.247 -6.310 -19.298 1.00 43.78 115 ASN A C 1
ATOM 911 O O . ASN A 1 115 ? -21.073 -5.471 -19.627 1.00 43.78 115 ASN A O 1
ATOM 915 N N . VAL A 1 116 ? -18.988 -5.982 -18.998 1.00 43.50 116 VAL A N 1
ATOM 916 C CA . VAL A 1 116 ? -18.448 -4.623 -19.168 1.00 43.50 116 VAL A CA 1
ATOM 917 C C . VAL A 1 116 ? -18.133 -4.361 -20.643 1.00 43.50 116 VAL A C 1
ATOM 919 O O . VAL A 1 116 ? -18.443 -3.285 -21.128 1.00 43.50 116 VAL A O 1
ATOM 922 N N . SER A 1 117 ? -17.640 -5.356 -21.389 1.00 41.09 117 SER A N 1
ATOM 923 C CA . SER A 1 117 ? -17.426 -5.312 -22.847 1.00 41.09 117 SER A CA 1
ATOM 924 C C . SER A 1 117 ? -18.697 -5.543 -23.684 1.00 41.09 117 SER A C 1
ATOM 926 O O . SER A 1 117 ? -18.697 -5.302 -24.882 1.00 41.09 117 SER A O 1
ATOM 928 N N . ARG A 1 118 ? -19.793 -6.017 -23.085 1.00 39.00 118 ARG A N 1
ATOM 929 C CA . ARG A 1 118 ? -21.125 -6.184 -23.704 1.00 39.00 118 ARG A CA 1
ATOM 930 C C . ARG A 1 118 ? -22.072 -5.066 -23.270 1.00 39.00 118 ARG A C 1
ATOM 932 O O . ARG A 1 118 ? -22.993 -4.758 -24.015 1.00 39.00 118 ARG A O 1
ATOM 939 N N . ALA A 1 119 ? -21.826 -4.417 -22.126 1.00 41.06 119 ALA A N 1
ATOM 940 C CA . ALA A 1 119 ? -22.360 -3.087 -21.819 1.00 41.06 119 ALA A CA 1
ATOM 941 C C . ALA A 1 119 ? -21.642 -2.010 -22.646 1.00 41.06 119 ALA A C 1
ATOM 943 O O . ALA A 1 119 ? -22.298 -1.152 -23.223 1.00 41.06 119 ALA A O 1
ATOM 944 N N . ALA A 1 120 ? -20.321 -2.120 -22.807 1.00 42.12 120 ALA A N 1
ATOM 945 C CA . ALA A 1 120 ? -19.564 -1.490 -23.883 1.00 42.12 120 ALA A CA 1
ATOM 946 C C . ALA A 1 120 ? -19.681 -2.337 -25.150 1.00 42.12 120 ALA A C 1
ATOM 948 O O . ALA A 1 120 ? -18.685 -2.682 -25.783 1.00 42.12 120 ALA A O 1
ATOM 949 N N . ALA A 1 121 ? -20.914 -2.698 -25.516 1.00 37.72 121 ALA A N 1
ATOM 950 C CA . ALA A 1 121 ? -21.172 -3.084 -26.883 1.00 37.72 121 ALA A CA 1
ATOM 951 C C . ALA A 1 121 ? -20.466 -2.060 -27.787 1.00 37.72 121 ALA A C 1
ATOM 953 O O . ALA A 1 121 ? -20.464 -0.861 -27.494 1.00 37.72 121 ALA A O 1
ATOM 954 N N . TYR A 1 122 ? -19.989 -2.512 -28.940 1.00 42.16 122 TYR A N 1
ATOM 955 C CA . TYR A 1 122 ? -20.039 -1.708 -30.160 1.00 42.16 122 TYR A CA 1
ATOM 956 C C . TYR A 1 122 ? -21.509 -1.313 -30.470 1.00 42.16 122 TYR A C 1
ATOM 958 O O . TYR A 1 122 ? -22.019 -1.521 -31.565 1.00 42.16 122 TYR A O 1
ATOM 966 N N . GLY A 1 123 ? -22.253 -0.804 -29.487 1.00 48.41 123 GLY A N 1
ATOM 967 C CA . GLY A 1 123 ? -23.297 0.155 -29.736 1.00 48.41 123 GLY A CA 1
ATOM 968 C C . GLY A 1 123 ? -22.597 1.378 -30.299 1.00 48.41 123 GLY A C 1
ATOM 969 O O . GLY A 1 123 ? -21.464 1.673 -29.911 1.00 48.41 123 GLY A O 1
ATOM 970 N N . ASP A 1 124 ? -23.259 2.017 -31.260 1.00 51.81 124 ASP A N 1
ATOM 971 C CA . ASP A 1 124 ? -22.864 3.301 -31.831 1.00 51.81 124 ASP A CA 1
ATOM 972 C C . ASP A 1 124 ? -22.144 4.115 -30.755 1.00 51.81 124 ASP A C 1
ATOM 974 O O . ASP A 1 124 ? -22.743 4.403 -29.713 1.00 51.81 124 ASP A O 1
ATOM 978 N N . VAL 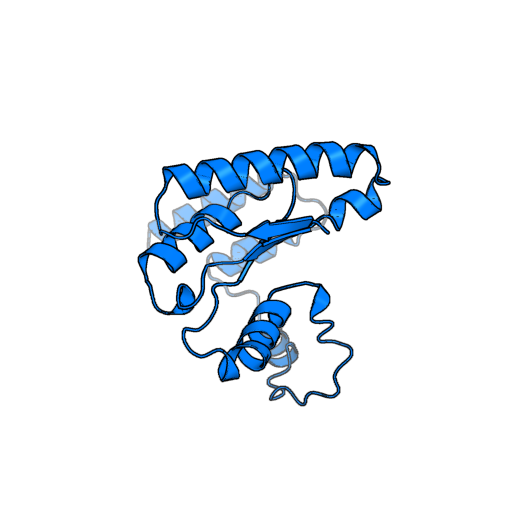A 1 125 ? -20.847 4.386 -30.967 1.00 54.53 125 VAL A N 1
ATOM 979 C CA . VAL A 1 125 ? -20.022 5.165 -30.039 1.00 54.53 125 VAL A CA 1
ATOM 980 C C . VAL A 1 125 ? -20.880 6.338 -2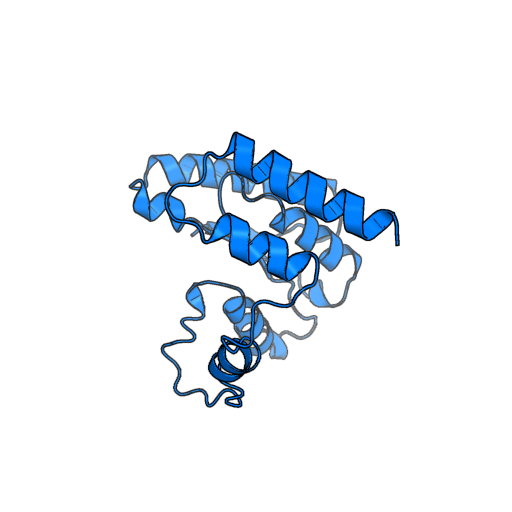9.564 1.00 54.53 125 VAL A C 1
ATOM 982 O O . VAL A 1 125 ? -21.332 7.088 -30.445 1.00 54.53 125 VAL A O 1
ATOM 985 N N . PRO A 1 126 ? -21.181 6.453 -28.249 1.00 58.25 126 PRO A N 1
ATOM 986 C CA . PRO A 1 126 ? -22.191 7.377 -27.758 1.00 58.25 126 PRO A CA 1
ATOM 987 C C . PRO A 1 126 ? -22.028 8.740 -28.421 1.00 58.25 126 PRO A C 1
ATOM 989 O O . PRO A 1 126 ? -20.920 9.259 -28.527 1.00 58.25 126 PRO A O 1
ATOM 992 N N . ARG A 1 127 ? -23.106 9.336 -28.938 1.00 63.59 127 ARG A N 1
ATOM 993 C CA . ARG A 1 127 ? -23.024 10.654 -29.607 1.00 63.59 127 ARG A CA 1
ATOM 994 C C . ARG A 1 127 ? -22.887 11.804 -28.600 1.00 63.59 127 ARG A C 1
ATOM 996 O O . ARG A 1 127 ? -23.374 12.906 -28.835 1.00 63.59 127 ARG A O 1
ATOM 1003 N N . ASP A 1 128 ? -22.287 11.504 -27.456 1.00 77.50 128 ASP A N 1
ATOM 1004 C CA . ASP A 1 128 ? -21.896 12.433 -26.417 1.00 77.50 128 ASP A CA 1
ATOM 1005 C C . ASP A 1 128 ? -20.387 12.711 -26.506 1.00 77.50 128 ASP A C 1
ATOM 1007 O O . ASP A 1 128 ? -19.665 12.166 -27.343 1.00 77.50 128 ASP A O 1
ATOM 1011 N N . THR A 1 129 ? -19.900 13.590 -25.635 1.00 78.88 129 THR A N 1
ATOM 1012 C CA . THR A 1 129 ? -18.496 14.016 -25.621 1.00 78.88 129 THR A CA 1
ATOM 1013 C C . THR A 1 129 ? -17.529 12.847 -25.421 1.00 78.88 129 THR A C 1
ATOM 1015 O O . THR A 1 129 ? -16.475 12.819 -26.046 1.00 78.88 129 THR A O 1
ATOM 1018 N N . ALA A 1 130 ? -17.875 11.866 -24.582 1.00 76.00 130 ALA A N 1
ATOM 1019 C CA . ALA A 1 130 ? -16.992 10.736 -24.309 1.00 76.00 130 ALA A CA 1
ATOM 1020 C C . ALA A 1 130 ? -16.856 9.833 -25.540 1.00 76.00 130 ALA A C 1
ATOM 1022 O O . ALA A 1 130 ? -15.758 9.368 -25.847 1.00 76.00 130 ALA A O 1
ATOM 1023 N N . GLY A 1 131 ? -17.941 9.629 -26.288 1.00 78.44 131 GLY A N 1
ATOM 1024 C CA . GLY A 1 131 ? -17.857 8.892 -27.538 1.00 78.44 131 GLY A CA 1
ATOM 1025 C C . GLY A 1 131 ? -17.148 9.658 -28.661 1.00 78.44 131 GLY A C 1
ATOM 1026 O O . GLY A 1 131 ? -16.390 9.053 -29.416 1.00 78.44 131 GLY A O 1
ATOM 1027 N N . GLU A 1 132 ? -17.296 10.983 -28.763 1.00 78.44 132 GLU A N 1
ATOM 1028 C CA . GLU A 1 132 ? -16.491 11.784 -29.705 1.00 78.44 132 GLU A CA 1
ATOM 1029 C C . GLU A 1 132 ? -14.986 11.582 -29.476 1.00 78.44 132 GLU A C 1
ATOM 1031 O O . GLU A 1 132 ? -14.238 11.376 -30.430 1.00 78.44 132 GLU A O 1
ATOM 1036 N N . TRP A 1 133 ? -14.563 11.550 -28.212 1.00 84.50 133 TRP A N 1
ATOM 1037 C CA . TRP A 1 133 ? -13.163 11.357 -27.839 1.00 84.50 133 TRP A CA 1
ATOM 1038 C C . TRP A 1 133 ? -12.644 9.963 -28.175 1.00 84.50 133 TRP A C 1
ATOM 1040 O O . TRP A 1 133 ? -11.559 9.825 -28.735 1.00 84.50 133 TRP A O 1
ATOM 1050 N N . ILE A 1 134 ? -13.430 8.928 -27.864 1.00 81.44 134 ILE A N 1
ATOM 1051 C CA . ILE A 1 134 ? -13.073 7.541 -28.182 1.00 81.44 134 ILE A CA 1
ATOM 1052 C C . ILE A 1 134 ? -12.921 7.367 -29.696 1.00 81.44 134 ILE A C 1
ATOM 1054 O O . ILE A 1 134 ? -12.005 6.676 -30.135 1.00 81.44 134 ILE A O 1
ATOM 1058 N N . ARG A 1 135 ? -13.778 8.012 -30.498 1.00 78.50 135 ARG A N 1
ATOM 1059 C CA . ARG A 1 135 ? -13.700 7.950 -31.962 1.00 78.50 135 ARG A CA 1
ATOM 1060 C C . ARG A 1 135 ? -12.432 8.620 -32.492 1.00 78.50 135 ARG A C 1
ATOM 1062 O O . ARG A 1 135 ? -11.708 7.969 -33.235 1.00 78.50 135 ARG A O 1
ATOM 1069 N N . ALA A 1 136 ? -12.140 9.846 -32.054 1.00 81.12 136 ALA A N 1
ATOM 1070 C CA . ALA A 1 136 ? -10.948 10.584 -32.479 1.00 81.12 136 ALA A CA 1
ATOM 1071 C C . ALA A 1 136 ? -9.648 9.840 -32.116 1.00 81.12 136 ALA A C 1
ATOM 1073 O O . ALA A 1 136 ? -8.737 9.730 -32.926 1.00 81.12 136 ALA A O 1
ATOM 1074 N N . ALA A 1 137 ? -9.586 9.237 -30.924 1.00 79.31 137 ALA A N 1
ATOM 1075 C CA . ALA A 1 137 ? -8.415 8.478 -30.479 1.00 79.31 137 ALA A CA 1
ATOM 1076 C C . ALA A 1 137 ? -8.268 7.090 -31.136 1.00 79.31 137 ALA A C 1
ATOM 1078 O O . ALA A 1 137 ? -7.218 6.463 -31.006 1.00 79.31 137 ALA A O 1
ATOM 1079 N N . SER A 1 138 ? -9.315 6.584 -31.797 1.00 79.38 138 SER A N 1
ATOM 1080 C CA . SER A 1 138 ? -9.293 5.276 -32.469 1.00 79.38 138 SER A CA 1
ATOM 1081 C C . SER A 1 138 ? -8.868 5.367 -33.937 1.00 79.38 138 SER A C 1
ATOM 1083 O O . SER A 1 138 ? -8.755 4.334 -34.600 1.00 79.38 138 SER A O 1
ATOM 1085 N N . GLU A 1 139 ? -8.653 6.574 -34.464 1.00 77.94 139 GLU A N 1
ATOM 1086 C CA . GLU A 1 139 ? -8.199 6.763 -35.836 1.00 77.94 139 GLU A CA 1
ATOM 1087 C C . GLU A 1 139 ? -6.690 6.461 -35.960 1.00 77.94 139 GLU A C 1
ATOM 1089 O O . GLU A 1 139 ? -5.872 7.020 -35.227 1.00 77.94 139 GLU A O 1
ATOM 1094 N N . PRO A 1 140 ? -6.293 5.554 -36.872 1.00 60.69 140 PRO A N 1
ATOM 1095 C CA . PRO A 1 140 ? -4.961 4.945 -36.869 1.00 60.69 140 PRO A CA 1
ATOM 1096 C C . PRO A 1 140 ? -3.805 5.866 -37.305 1.00 60.69 140 PRO A C 1
ATOM 1098 O O . PRO A 1 140 ? -2.652 5.467 -37.162 1.00 60.69 140 PRO A O 1
ATOM 1101 N N . GLU A 1 141 ? -4.081 7.072 -37.811 1.00 70.81 141 GL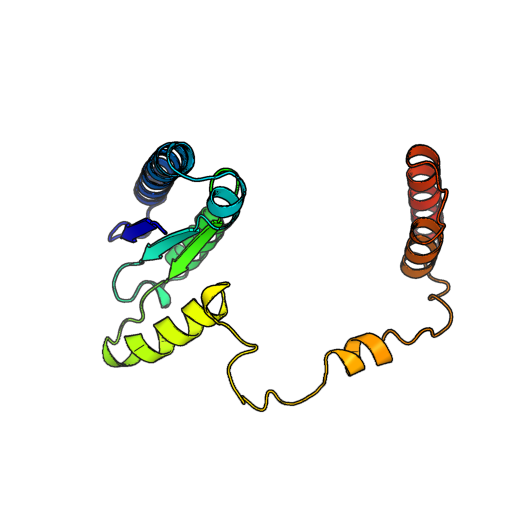U A N 1
ATOM 1102 C CA . GLU A 1 141 ? -3.071 8.036 -38.294 1.00 70.81 141 GLU A CA 1
ATOM 1103 C C . GLU A 1 141 ? -3.287 9.460 -37.752 1.00 70.81 141 GLU A C 1
ATOM 1105 O O . GLU A 1 141 ? -2.926 10.441 -38.401 1.00 70.81 141 GLU A O 1
ATOM 1110 N N . VAL A 1 142 ? -3.888 9.610 -36.570 1.00 66.94 142 VAL A N 1
ATOM 1111 C CA . VAL A 1 142 ? -4.121 10.949 -36.020 1.00 66.94 142 VAL A CA 1
ATOM 1112 C C . VAL A 1 142 ? -2.831 11.554 -35.459 1.00 66.94 142 VAL A C 1
ATOM 1114 O O . VAL A 1 142 ? -2.184 10.995 -34.569 1.00 66.94 142 VAL A O 1
ATOM 1117 N N . ASP A 1 143 ? -2.487 12.737 -35.969 1.00 80.69 143 ASP A N 1
ATOM 1118 C CA . ASP A 1 143 ? -1.471 13.610 -35.389 1.00 80.69 143 ASP A CA 1
ATOM 1119 C C . ASP A 1 143 ? -1.874 14.008 -33.959 1.00 80.69 143 ASP A C 1
ATOM 1121 O O . ASP A 1 143 ? -3.017 14.376 -33.687 1.00 80.69 143 ASP A O 1
ATOM 1125 N N . THR A 1 144 ? -0.930 13.925 -33.024 1.00 78.25 144 THR A N 1
ATOM 1126 C CA . THR A 1 144 ? -1.204 14.132 -31.595 1.00 78.25 144 THR A CA 1
ATOM 1127 C C . THR A 1 144 ? -1.661 15.559 -31.308 1.00 78.25 144 THR A C 1
ATOM 1129 O O . THR A 1 144 ? -2.553 15.751 -30.480 1.00 78.25 144 THR A O 1
ATOM 1132 N N . ASP A 1 145 ? -1.098 16.549 -32.003 1.00 80.94 145 ASP A N 1
ATOM 1133 C CA . ASP A 1 145 ? -1.491 17.948 -31.820 1.00 80.94 145 ASP A CA 1
ATOM 1134 C C . ASP A 1 145 ? -2.927 18.173 -32.317 1.00 80.94 145 ASP A C 1
ATOM 1136 O O . ASP A 1 145 ? -3.749 18.774 -31.620 1.00 80.94 145 ASP A O 1
ATOM 1140 N N . GLN A 1 146 ? -3.271 17.573 -33.459 1.00 81.56 146 GLN A N 1
ATOM 1141 C CA . GLN A 1 146 ? -4.623 17.600 -34.011 1.00 81.56 146 GLN A CA 1
ATOM 1142 C C . GLN A 1 146 ? -5.637 16.893 -33.094 1.00 81.56 146 GLN A C 1
ATOM 1144 O O . GLN A 1 146 ? -6.727 17.419 -32.858 1.00 81.56 146 GLN A O 1
ATOM 1149 N N . LEU A 1 147 ? -5.270 15.751 -32.499 1.00 86.31 147 LEU A N 1
ATOM 1150 C CA . LEU A 1 147 ? -6.124 15.055 -31.533 1.00 86.31 147 LEU A CA 1
ATOM 1151 C C . LEU A 1 147 ? -6.466 15.950 -30.343 1.00 86.31 147 LEU A C 1
ATOM 1153 O O . LEU A 1 147 ? -7.618 16.016 -29.918 1.00 86.31 147 LEU A O 1
ATOM 1157 N N . VAL A 1 148 ? -5.472 16.649 -29.787 1.00 83.69 148 VAL A N 1
ATOM 1158 C CA . VAL A 1 148 ? -5.686 17.528 -28.632 1.00 83.69 148 VAL A CA 1
ATOM 1159 C C . VAL A 1 148 ? -6.656 18.655 -28.983 1.00 83.69 148 VAL A C 1
ATOM 1161 O O . VAL A 1 148 ? -7.574 18.923 -28.203 1.00 83.69 148 VAL A O 1
ATOM 1164 N N . GLU A 1 149 ? -6.507 19.281 -30.151 1.00 87.81 149 GLU A N 1
ATOM 1165 C CA . GLU A 1 149 ? -7.426 20.327 -30.612 1.00 87.81 149 GLU A CA 1
ATOM 1166 C C . GLU A 1 149 ? -8.867 19.813 -30.742 1.00 87.81 149 GLU A C 1
ATOM 1168 O O . GLU A 1 149 ? -9.809 20.458 -30.264 1.00 87.81 149 GLU A O 1
ATOM 1173 N N . GLU A 1 150 ? -9.052 18.621 -31.309 1.00 84.44 150 GLU A N 1
ATOM 1174 C CA . GLU A 1 150 ? -10.365 17.998 -31.491 1.00 84.44 150 GLU A CA 1
ATOM 1175 C C . GLU A 1 150 ? -11.041 17.642 -30.157 1.00 84.44 150 GLU A C 1
ATOM 1177 O O . GLU A 1 150 ? -12.239 17.904 -29.968 1.00 84.44 150 GLU A O 1
ATOM 1182 N N . LEU A 1 151 ? -10.274 17.124 -29.192 1.00 87.81 151 LEU A N 1
ATOM 1183 C CA . LEU A 1 151 ? -10.760 16.814 -27.844 1.00 87.81 151 LEU A CA 1
ATOM 1184 C C . LEU A 1 151 ? -11.180 18.087 -27.090 1.00 87.81 151 LEU A C 1
ATOM 1186 O O . LEU A 1 151 ? -12.256 18.125 -26.477 1.00 87.81 151 LEU A O 1
ATOM 1190 N N . VAL A 1 152 ? -10.371 19.150 -27.170 1.00 86.69 152 VAL A N 1
ATOM 1191 C CA . VAL A 1 152 ? -10.661 20.451 -26.541 1.00 86.69 152 VAL A CA 1
ATOM 1192 C C . VAL A 1 152 ? -11.901 21.098 -27.164 1.00 86.69 152 VAL A C 1
ATOM 1194 O O . VAL A 1 152 ? -12.785 21.559 -26.435 1.00 86.69 152 VAL A O 1
ATOM 1197 N N . ALA A 1 153 ? -12.022 21.091 -28.493 1.00 85.12 153 ALA A N 1
ATOM 1198 C CA . ALA A 1 153 ? -13.188 21.632 -29.190 1.00 85.12 153 ALA A CA 1
ATOM 1199 C C . ALA A 1 153 ? -14.479 20.872 -28.834 1.00 85.12 153 ALA A C 1
ATOM 1201 O O . ALA A 1 153 ? -15.524 21.486 -28.587 1.00 85.12 153 ALA A O 1
ATOM 1202 N N . SER A 1 154 ? -14.411 19.540 -28.750 1.00 84.69 154 SER A N 1
ATOM 1203 C CA . SER A 1 154 ? -15.522 18.692 -28.300 1.00 84.69 154 SER A CA 1
ATOM 1204 C C . SER A 1 154 ? -15.975 19.041 -26.871 1.00 84.69 154 SER A C 1
ATOM 1206 O O . SER A 1 154 ? -17.172 19.202 -26.607 1.00 84.69 154 SER A O 1
ATOM 1208 N N . TRP A 1 155 ? -15.027 19.276 -25.958 1.00 81.62 155 TRP A N 1
ATOM 1209 C CA . TRP A 1 155 ? -15.315 19.679 -24.577 1.00 81.62 155 TRP A CA 1
ATOM 1210 C C . TRP A 1 155 ? -15.996 21.049 -24.460 1.00 81.62 155 TRP A C 1
ATOM 1212 O O . TRP A 1 155 ? -16.925 21.238 -23.663 1.00 81.62 155 TRP A O 1
ATOM 1222 N N . GLN A 1 156 ? -15.553 22.022 -25.258 1.00 83.75 156 GLN A N 1
ATOM 1223 C CA . GLN A 1 156 ? -16.129 23.367 -25.264 1.00 83.75 156 GLN A CA 1
ATOM 1224 C C . GLN A 1 156 ? -17.582 23.355 -25.753 1.00 83.75 156 GLN A C 1
ATOM 1226 O O . GLN A 1 156 ? -18.438 23.982 -25.129 1.00 83.75 156 GLN A O 1
ATOM 1231 N N . ARG A 1 157 ? -17.894 22.576 -26.800 1.00 80.62 157 ARG A N 1
ATOM 1232 C CA . ARG A 1 157 ? -19.269 22.421 -27.314 1.00 80.62 157 ARG A CA 1
ATOM 1233 C C . ARG A 1 157 ? -20.231 21.841 -26.279 1.00 80.62 157 ARG A C 1
ATOM 1235 O O . ARG A 1 157 ? -21.392 22.240 -26.243 1.00 80.62 157 ARG A O 1
ATOM 1242 N N . ARG A 1 158 ? -19.753 20.936 -25.419 1.00 78.44 158 ARG A N 1
ATOM 1243 C CA . ARG A 1 158 ? -20.537 20.404 -24.295 1.00 78.44 158 ARG A CA 1
ATOM 1244 C C . ARG A 1 158 ? -20.909 21.493 -23.293 1.00 78.44 158 ARG A C 1
ATOM 1246 O O . ARG A 1 158 ? -22.025 21.504 -22.801 1.00 78.44 158 ARG A O 1
ATOM 1253 N N . SER A 1 159 ? -19.965 22.380 -22.990 1.00 62.00 159 SER A N 1
ATOM 1254 C CA . SER A 1 159 ? -20.102 23.400 -21.940 1.00 62.00 159 SER A CA 1
ATOM 1255 C C . SER A 1 159 ? -20.957 24.604 -22.362 1.00 62.00 159 SER A C 1
ATOM 1257 O O . SER A 1 159 ? -21.267 25.450 -21.530 1.00 62.00 159 SER A O 1
ATOM 1259 N N . ALA A 1 160 ? -21.313 24.693 -23.647 1.00 57.31 160 ALA A N 1
ATOM 1260 C CA . ALA A 1 160 ? -22.193 25.718 -24.209 1.00 57.31 160 ALA A CA 1
ATOM 1261 C C . ALA A 1 160 ? -23.672 25.279 -24.311 1.00 57.31 160 ALA A C 1
ATOM 1263 O O . ALA A 1 160 ? -24.503 26.066 -24.766 1.00 57.31 160 ALA A O 1
ATOM 1264 N N . ARG A 1 161 ? -23.992 24.034 -23.931 1.00 50.53 161 ARG A N 1
ATOM 1265 C CA . ARG A 1 161 ? -25.359 23.514 -23.766 1.00 50.53 161 ARG A CA 1
ATOM 1266 C C . ARG A 1 161 ? -25.740 23.507 -22.292 1.00 50.53 161 ARG A C 1
ATOM 1268 O O . ARG A 1 161 ? -26.939 23.722 -22.025 1.00 50.53 161 ARG A O 1
#

Foldseek 3Di:
DAEDEQDQDLDPVSLVVVLVVVLVVLVVVLVVDDPVVQQVDEYEYEYDAQLVVPVSSVVSQVVSQPDCPRHGYFYQYHYNDPVCRVVSVLVSCCVDPNVPVVVDPPPDVPPPVVVVVVVVDPPPQPPALNSQLVVLVPDPDDDPVNSVVSSVVSVVVVVVD